Protein AF-A0A2A3JS14-F1 (afdb_monomer_lite)

pLDDT: mean 86.92, std 14.55, range [42.66, 98.56]

Organism: NCBI:txid1779329

Foldseek 3Di:
DFDWDFAAFKKKKKAWQAFKKWKAWQNDIDMHHHQKMKIGAGPITMDIDTDPPTDTDIDIDTNVLVVPQDCPDPCLVLLNLDMAMDGDDPQLVVLVVQLVVLVVDDDPCSVVSNSVSVSSNSVVSSVRDDPVVSDDDPRVVVVVVVVVCVVCVVVPD

Sequence (157 aa):
MISPHRHAEITQVFFMRQGHAEVRIDGQDATLDDGQFLLIPVQIVHGFEFQKLSEGLVLSFPAPVLAGMRPASPGLAARLSRPVVGTASDTLVTLSDQLVAAFARPGPYRANLLVALAQALLAEICALVPAEEAAAPGGAKMMALDALIAAHLAEGW

InterPro domains:
  IPR011051 RmlC-like cupin domain superfamily [SSF51182] (2-77)
  IPR013096 Cupin 2, conserved barrel [PF07883] (3-49)
  IPR014710 RmlC-like jelly roll fold [G3DSA:2.60.120.10] (1-89)

Structure (mmCIF, N/CA/C/O backbone):
data_AF-A0A2A3JS14-F1
#
_entry.id   AF-A0A2A3JS14-F1
#
loop_
_atom_site.group_PDB
_atom_site.id
_atom_site.type_symbol
_atom_site.label_atom_id
_atom_site.label_alt_id
_atom_site.label_comp_id
_atom_site.label_asym_id
_atom_site.label_entity_id
_atom_site.label_seq_id
_atom_site.pdbx_PDB_ins_code
_atom_site.Cartn_x
_atom_site.Cartn_y
_atom_site.Cartn_z
_atom_site.occupancy
_atom_site.B_iso_or_equiv
_atom_site.auth_seq_id
_atom_site.auth_comp_id
_atom_site.auth_asym_id
_atom_site.auth_atom_id
_atom_site.pdbx_PDB_model_num
ATOM 1 N N . MET A 1 1 ? -19.160 -3.419 -4.467 1.00 80.50 1 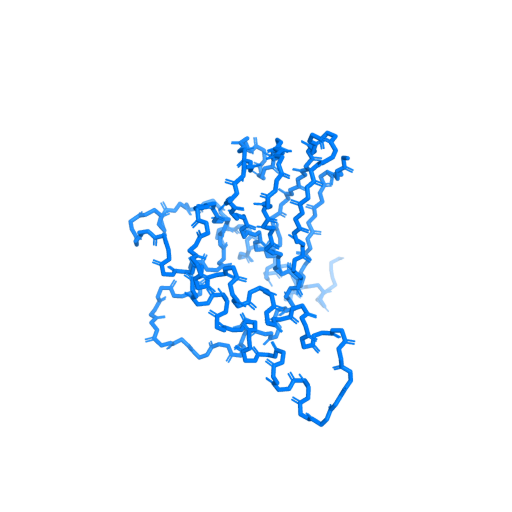MET A N 1
ATOM 2 C CA . MET A 1 1 ? -18.990 -4.333 -3.321 1.00 80.50 1 MET A CA 1
ATOM 3 C C . MET A 1 1 ? -17.785 -5.212 -3.593 1.00 80.50 1 MET A C 1
ATOM 5 O O . MET A 1 1 ? -17.666 -5.714 -4.705 1.00 80.50 1 MET A O 1
ATOM 9 N N . ILE A 1 2 ? -16.916 -5.374 -2.602 1.00 88.06 2 ILE A N 1
ATOM 10 C CA . ILE A 1 2 ? -15.877 -6.404 -2.574 1.00 88.06 2 ILE A CA 1
ATOM 11 C C . ILE A 1 2 ? -16.260 -7.363 -1.448 1.00 88.06 2 ILE A C 1
ATOM 13 O O . ILE A 1 2 ? -16.354 -6.949 -0.293 1.00 88.06 2 ILE A O 1
ATOM 17 N N . SER A 1 3 ? -16.533 -8.621 -1.787 1.00 86.75 3 SER A N 1
ATOM 18 C CA . SER A 1 3 ? -16.934 -9.631 -0.804 1.00 86.75 3 SER A CA 1
ATOM 19 C C . SER A 1 3 ? -15.798 -9.946 0.182 1.00 86.75 3 SER A C 1
ATOM 21 O O . SER A 1 3 ? -14.629 -9.804 -0.186 1.00 86.75 3 SER A O 1
ATOM 23 N N . PRO A 1 4 ? -16.113 -10.396 1.414 1.00 88.69 4 PRO A N 1
ATOM 24 C CA . PRO A 1 4 ? -15.104 -10.772 2.399 1.00 88.69 4 PRO A CA 1
ATOM 25 C C . PRO A 1 4 ? -14.088 -11.781 1.853 1.00 88.69 4 PRO A C 1
ATOM 27 O O . PRO A 1 4 ? -14.463 -12.854 1.379 1.00 88.69 4 PRO A O 1
ATOM 30 N N . HIS A 1 5 ? -12.804 -11.440 1.925 1.00 90.75 5 HIS A N 1
ATOM 31 C CA . HIS A 1 5 ? -11.698 -12.277 1.461 1.00 90.75 5 HIS A CA 1
ATOM 32 C C . HIS A 1 5 ? -10.410 -11.948 2.227 1.00 90.75 5 HIS A C 1
ATOM 34 O O . HIS A 1 5 ? -10.365 -10.994 2.996 1.00 90.75 5 HIS A O 1
ATOM 40 N N . ARG A 1 6 ? -9.360 -12.753 2.039 1.00 88.50 6 ARG A N 1
ATOM 41 C CA . ARG A 1 6 ? -8.016 -12.488 2.570 1.00 88.50 6 ARG A CA 1
ATOM 42 C C . ARG A 1 6 ? -6.958 -12.862 1.542 1.00 88.50 6 ARG A C 1
ATOM 44 O O . ARG A 1 6 ? -7.197 -13.722 0.694 1.00 88.50 6 ARG A O 1
ATOM 51 N N . HIS A 1 7 ? -5.779 -12.267 1.658 1.00 90.38 7 HIS A N 1
ATOM 52 C CA . HIS A 1 7 ? -4.623 -12.595 0.829 1.00 90.38 7 HIS A CA 1
ATOM 53 C C . HIS A 1 7 ? -3.513 -13.206 1.678 1.00 90.38 7 HIS A C 1
ATOM 55 O O . HIS A 1 7 ? -3.219 -12.705 2.760 1.00 90.38 7 HIS A O 1
ATOM 61 N N . ALA A 1 8 ? -2.878 -14.268 1.181 1.00 85.19 8 ALA A N 1
ATOM 62 C CA . ALA A 1 8 ? -1.803 -14.933 1.914 1.00 85.19 8 ALA A CA 1
ATOM 63 C C . ALA A 1 8 ? -0.458 -14.194 1.817 1.00 85.19 8 ALA A C 1
ATOM 65 O O . ALA A 1 8 ? 0.334 -14.238 2.753 1.00 85.19 8 ALA A O 1
ATOM 66 N N . GLU A 1 9 ? -0.211 -13.502 0.700 1.00 90.31 9 GLU A N 1
ATOM 67 C CA . GLU A 1 9 ? 1.120 -12.970 0.361 1.00 90.31 9 GLU A CA 1
ATOM 68 C C . GLU A 1 9 ? 1.117 -11.490 -0.052 1.00 90.31 9 GLU A C 1
ATOM 70 O O . GLU A 1 9 ? 2.137 -10.971 -0.509 1.00 90.31 9 GLU A O 1
ATOM 75 N N . ILE A 1 10 ? -0.020 -10.801 0.075 1.00 93.94 10 ILE A N 1
ATOM 76 C CA . ILE A 1 10 ? -0.180 -9.406 -0.349 1.00 93.94 10 ILE A CA 1
ATOM 77 C C . ILE A 1 10 ? -0.731 -8.564 0.802 1.00 93.94 10 ILE A C 1
ATOM 79 O O . ILE A 1 10 ? -1.795 -8.868 1.337 1.00 93.94 10 ILE A O 1
ATOM 83 N N . THR A 1 11 ? -0.026 -7.480 1.119 1.00 95.31 11 THR A N 1
ATOM 84 C CA . THR A 1 11 ? -0.550 -6.358 1.909 1.00 95.31 11 THR A CA 1
ATOM 85 C C . THR A 1 11 ? -1.180 -5.355 0.950 1.00 95.31 11 THR A C 1
ATOM 87 O O . THR A 1 11 ? -0.567 -5.002 -0.058 1.00 95.31 11 THR A O 1
ATOM 90 N N . GLN A 1 12 ? -2.383 -4.874 1.247 1.00 97.00 12 GLN A N 1
ATOM 91 C CA . GLN A 1 12 ? -3.054 -3.854 0.445 1.00 97.00 12 GLN A CA 1
ATOM 92 C C . GLN A 1 12 ? -3.109 -2.515 1.170 1.00 97.00 12 GLN A C 1
ATOM 94 O O . GLN A 1 12 ? -3.241 -2.462 2.388 1.00 97.00 12 GLN A O 1
ATOM 99 N N . VAL A 1 13 ? -3.024 -1.427 0.412 1.00 97.56 13 VAL A N 1
ATOM 100 C CA . VAL A 1 13 ? -3.348 -0.081 0.884 1.00 97.56 13 VAL A CA 1
ATOM 101 C C . VAL A 1 13 ? -4.447 0.481 -0.001 1.00 97.56 13 VAL A C 1
ATOM 103 O O . VAL A 1 13 ? -4.296 0.564 -1.219 1.00 97.56 13 VAL A O 1
ATOM 106 N N . PHE A 1 14 ? -5.540 0.876 0.630 1.00 97.81 14 PHE A N 1
ATOM 107 C CA . PHE A 1 14 ? -6.641 1.604 0.029 1.00 97.81 14 PHE A CA 1
ATOM 108 C C . PHE A 1 14 ? -6.451 3.083 0.341 1.00 97.81 14 PHE A C 1
ATOM 110 O O . PHE A 1 14 ? -6.155 3.432 1.479 1.00 97.81 14 PHE A O 1
ATOM 117 N N . PHE A 1 15 ? -6.617 3.947 -0.652 1.00 98.00 15 PHE A N 1
ATOM 118 C CA . PHE A 1 15 ? -6.635 5.395 -0.464 1.00 98.00 15 PHE A CA 1
ATOM 119 C C . PHE A 1 15 ? -7.894 5.959 -1.114 1.00 98.00 15 PHE A C 1
ATOM 121 O O . PHE A 1 15 ? -8.055 5.845 -2.331 1.00 98.00 15 PHE A O 1
ATOM 128 N N . MET A 1 16 ? -8.780 6.539 -0.307 1.00 98.00 16 MET A N 1
ATOM 129 C CA . MET A 1 16 ? -10.017 7.164 -0.761 1.00 98.00 16 MET A CA 1
ATOM 130 C C . MET A 1 16 ? -9.741 8.622 -1.112 1.00 98.00 16 MET A C 1
ATOM 132 O O . MET A 1 16 ? -9.404 9.432 -0.252 1.00 98.00 16 MET A O 1
ATOM 136 N N . ARG A 1 17 ? -9.865 8.962 -2.394 1.00 97.19 17 ARG A N 1
ATOM 137 C CA . ARG A 1 17 ? -9.739 10.350 -2.858 1.00 97.19 17 ARG A CA 1
ATOM 138 C C . ARG A 1 17 ? -11.061 11.082 -2.739 1.00 97.19 17 ARG A C 1
ATOM 140 O O . ARG A 1 17 ? -11.068 12.245 -2.353 1.00 97.19 17 ARG A O 1
ATOM 147 N N . GLN A 1 18 ? -12.137 10.393 -3.103 1.00 97.81 18 GLN A N 1
ATOM 148 C CA . GLN A 1 18 ? -13.486 10.922 -3.063 1.00 97.81 18 GLN A CA 1
ATOM 149 C C . GLN A 1 18 ? -14.493 9.795 -2.816 1.00 97.81 18 GLN A C 1
ATOM 151 O O . GLN A 1 18 ? -14.403 8.743 -3.441 1.00 97.81 18 GLN A O 1
ATOM 156 N N . GLY A 1 19 ? -15.500 10.042 -1.991 1.00 97.12 19 GLY A N 1
ATOM 157 C CA . GLY A 1 19 ? -16.548 9.112 -1.622 1.00 97.12 19 GLY A CA 1
ATOM 158 C C . GLY A 1 19 ? -16.333 8.471 -0.255 1.00 97.12 19 GLY A C 1
ATOM 159 O O . GLY A 1 19 ? -15.598 8.934 0.610 1.00 97.12 19 GLY A O 1
ATOM 160 N N . HIS A 1 20 ? -17.050 7.375 -0.070 1.00 97.44 20 HIS A N 1
ATOM 161 C CA . HIS A 1 20 ? -17.143 6.677 1.198 1.00 97.44 20 HIS A CA 1
ATOM 162 C C . HIS A 1 20 ? -17.141 5.168 0.954 1.00 97.44 20 HIS A C 1
ATOM 164 O O . HIS A 1 20 ? -17.558 4.695 -0.116 1.00 97.44 20 HIS A O 1
ATOM 170 N N . ALA A 1 21 ? -16.680 4.408 1.939 1.00 97.44 21 ALA A N 1
ATOM 171 C CA . ALA A 1 21 ? -16.854 2.969 1.996 1.00 97.44 21 ALA A CA 1
ATOM 172 C C . ALA A 1 21 ? -17.096 2.499 3.428 1.00 97.44 21 ALA A C 1
ATOM 174 O O . ALA A 1 21 ? -16.341 2.846 4.335 1.00 97.44 21 ALA A O 1
ATOM 175 N N . GLU A 1 22 ? -18.080 1.622 3.583 1.00 97.56 22 GLU A N 1
ATOM 176 C CA . GLU A 1 22 ? -18.199 0.770 4.761 1.00 97.56 22 GLU A CA 1
ATOM 177 C C . GLU A 1 22 ? -17.225 -0.400 4.598 1.00 97.56 22 GLU A C 1
ATOM 179 O O . GLU A 1 22 ? -17.174 -1.052 3.545 1.00 97.56 22 GLU A O 1
ATOM 184 N N . VAL A 1 23 ? -16.429 -0.664 5.628 1.00 95.69 23 VAL A N 1
ATOM 185 C CA . VAL A 1 23 ? -15.386 -1.689 5.624 1.00 95.69 23 VAL A CA 1
ATOM 186 C C . VAL A 1 23 ? -15.614 -2.639 6.783 1.00 95.69 23 VAL A C 1
ATOM 188 O O . VAL A 1 23 ? -15.789 -2.219 7.922 1.00 95.69 23 VAL A O 1
ATOM 191 N N . ARG A 1 24 ? -15.548 -3.942 6.513 1.00 93.44 24 ARG A N 1
ATOM 192 C CA . ARG A 1 24 ? -15.524 -4.960 7.565 1.00 93.44 24 ARG A CA 1
ATOM 193 C C . ARG A 1 24 ? -14.153 -5.612 7.608 1.00 93.44 24 ARG A C 1
ATOM 195 O O . ARG A 1 24 ? -13.714 -6.116 6.581 1.00 93.44 24 ARG A O 1
ATOM 202 N N . ILE A 1 25 ? -13.502 -5.614 8.769 1.00 93.00 25 ILE A N 1
ATOM 203 C CA . ILE A 1 25 ? -12.136 -6.108 8.997 1.00 93.00 25 ILE A CA 1
ATOM 204 C C . ILE A 1 25 ? -12.168 -7.075 10.181 1.00 93.00 25 ILE A C 1
ATOM 206 O O . ILE A 1 25 ? -12.455 -6.664 11.301 1.00 93.00 25 ILE A O 1
ATOM 210 N N . ASP A 1 26 ? -11.938 -8.367 9.942 1.00 89.69 26 ASP A N 1
ATOM 211 C CA . ASP A 1 26 ? -12.051 -9.437 10.951 1.00 89.69 26 ASP A CA 1
ATOM 212 C C . ASP A 1 26 ? -13.342 -9.349 11.797 1.00 89.69 26 ASP A C 1
ATOM 214 O O . ASP A 1 26 ? -13.364 -9.575 13.008 1.00 89.69 26 ASP A O 1
ATOM 218 N N . GLY A 1 27 ? -14.452 -8.992 11.142 1.00 84.88 27 GLY A N 1
ATOM 219 C CA . GLY A 1 27 ? -15.768 -8.851 11.771 1.00 84.88 27 GLY A CA 1
ATOM 220 C C . GLY A 1 27 ? -16.000 -7.538 12.527 1.00 84.88 27 GLY A C 1
ATOM 221 O O . GLY A 1 27 ? -17.088 -7.366 13.068 1.00 84.88 27 GLY A O 1
ATOM 222 N N . GLN A 1 28 ? -15.026 -6.626 12.558 1.00 87.94 28 GLN A N 1
ATOM 223 C CA . GLN A 1 28 ? -15.187 -5.262 13.067 1.00 87.94 28 GLN A CA 1
ATOM 224 C C . GLN A 1 28 ? -15.534 -4.300 11.934 1.00 87.94 28 GLN A C 1
ATOM 226 O O . GLN A 1 28 ? -15.024 -4.446 10.823 1.00 87.94 28 GLN A O 1
ATOM 231 N N . ASP A 1 29 ? -16.370 -3.313 12.235 1.00 91.25 29 ASP A N 1
ATOM 232 C CA . ASP A 1 29 ? -16.790 -2.295 11.274 1.00 91.25 29 ASP A CA 1
ATOM 233 C C . ASP A 1 29 ? -15.881 -1.072 11.355 1.00 91.25 29 ASP A C 1
ATOM 235 O O . ASP A 1 29 ? -15.478 -0.644 12.438 1.00 91.25 29 ASP A O 1
ATOM 239 N N . ALA A 1 30 ? -15.556 -0.525 10.192 1.00 93.00 30 ALA A N 1
ATOM 240 C CA . ALA A 1 30 ? -14.790 0.694 10.010 1.00 93.00 30 ALA A CA 1
ATOM 241 C C . ALA A 1 30 ? -15.326 1.446 8.788 1.00 93.00 30 ALA A C 1
ATOM 243 O O . ALA A 1 30 ? -15.976 0.858 7.925 1.00 93.00 30 ALA A O 1
ATOM 244 N N . THR A 1 31 ? -15.007 2.731 8.684 1.00 96.06 31 THR A N 1
ATOM 245 C CA . THR A 1 31 ? -15.308 3.534 7.497 1.00 96.06 31 THR A CA 1
ATOM 246 C C . THR A 1 31 ? -14.020 3.966 6.813 1.00 96.06 31 THR A C 1
ATOM 248 O O . THR A 1 31 ? -12.945 3.986 7.419 1.00 96.06 31 THR A O 1
ATOM 251 N N . LEU A 1 32 ? -14.130 4.278 5.526 1.00 97.50 32 LEU A N 1
ATOM 252 C CA . LEU A 1 32 ? -13.076 4.919 4.758 1.00 97.50 32 LEU A CA 1
ATOM 253 C C . LEU A 1 32 ? -13.678 6.087 3.976 1.00 97.50 32 LEU A C 1
ATOM 255 O O . LEU A 1 32 ? -14.420 5.875 3.016 1.00 97.50 32 LEU A O 1
ATOM 259 N N . ASP A 1 33 ? -13.350 7.297 4.406 1.00 98.06 33 ASP A N 1
ATOM 260 C CA . ASP A 1 33 ? -13.881 8.564 3.902 1.00 98.06 33 ASP A CA 1
ATOM 261 C C . ASP A 1 33 ? -12.847 9.338 3.067 1.00 98.06 33 ASP A C 1
ATOM 263 O O . ASP A 1 33 ? -11.679 8.952 2.966 1.00 98.06 33 ASP A O 1
ATOM 267 N N . ASP A 1 34 ? -13.268 10.455 2.474 1.00 97.94 34 ASP A N 1
ATOM 268 C CA . ASP A 1 34 ? -12.417 11.372 1.708 1.00 97.94 34 ASP A CA 1
ATOM 269 C C . ASP A 1 34 ? -11.078 11.669 2.394 1.00 97.94 34 ASP A C 1
ATOM 271 O O . ASP A 1 34 ? -11.011 12.103 3.547 1.00 97.94 34 ASP A O 1
ATOM 275 N N . GLY A 1 35 ? -9.987 11.473 1.654 1.00 97.19 35 GLY A N 1
ATOM 276 C CA . GLY A 1 35 ? -8.637 11.749 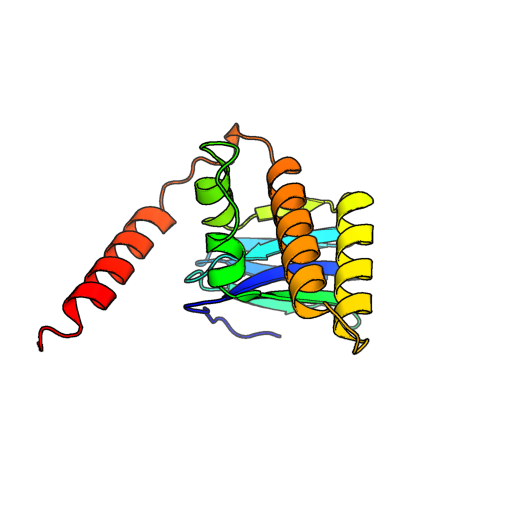2.133 1.00 97.19 35 GLY A CA 1
ATOM 277 C C . GLY A 1 35 ? -8.116 10.734 3.152 1.00 97.19 35 GLY A C 1
ATOM 278 O O . GLY A 1 35 ? -7.021 10.928 3.679 1.00 97.19 35 GLY A O 1
ATOM 279 N N . GLN A 1 36 ? -8.844 9.653 3.434 1.00 97.69 36 GLN A N 1
ATOM 280 C CA . GLN A 1 36 ? -8.381 8.597 4.327 1.00 97.69 36 GLN A CA 1
ATOM 281 C C . GLN A 1 36 ? -7.720 7.447 3.572 1.00 97.69 36 GLN A C 1
ATOM 283 O O . GLN A 1 36 ? -7.971 7.189 2.391 1.00 97.69 36 GLN A O 1
ATOM 288 N N . PHE A 1 37 ? -6.871 6.718 4.288 1.00 97.75 37 PHE A N 1
ATOM 289 C CA . PHE A 1 37 ? -6.280 5.474 3.831 1.00 97.75 37 PHE A CA 1
ATOM 290 C C . PHE A 1 37 ? -6.576 4.329 4.803 1.00 97.75 37 PHE A C 1
ATOM 292 O O . PHE A 1 37 ? -6.808 4.535 5.995 1.00 97.75 37 PHE A O 1
ATOM 299 N N . LEU A 1 38 ? -6.505 3.109 4.277 1.00 97.00 38 LEU A N 1
ATOM 300 C CA . LEU A 1 38 ? -6.580 1.869 5.033 1.00 97.00 38 LEU A CA 1
ATOM 301 C C . LEU A 1 38 ? -5.491 0.908 4.550 1.00 97.00 38 LEU A C 1
ATOM 303 O O . LEU A 1 38 ? -5.493 0.495 3.392 1.00 97.00 38 LEU A O 1
ATOM 307 N N . LEU A 1 39 ? -4.584 0.514 5.438 1.00 96.56 39 LEU A N 1
ATOM 308 C CA . LEU A 1 39 ? -3.662 -0.598 5.222 1.00 96.56 39 LEU A CA 1
ATOM 309 C C . LEU A 1 39 ? -4.296 -1.888 5.747 1.00 96.56 39 LEU A C 1
ATOM 311 O O . LEU A 1 39 ? -4.719 -1.948 6.899 1.00 96.56 39 LEU A O 1
ATOM 315 N N . ILE A 1 40 ? -4.300 -2.926 4.915 1.00 95.81 40 ILE A N 1
ATOM 316 C CA . ILE A 1 40 ? -4.708 -4.288 5.246 1.00 95.81 40 ILE A CA 1
ATOM 317 C C . ILE A 1 40 ? -3.506 -5.228 5.075 1.00 95.81 40 ILE A C 1
ATOM 319 O O . ILE A 1 40 ? -3.060 -5.452 3.946 1.00 95.81 40 ILE A O 1
ATOM 323 N N . PRO A 1 41 ? -2.965 -5.791 6.167 1.00 93.69 41 PRO A N 1
ATOM 324 C CA . PRO A 1 41 ? -1.924 -6.811 6.104 1.00 93.69 41 PRO A CA 1
ATOM 325 C C . PRO A 1 41 ? -2.410 -8.121 5.482 1.00 93.69 41 PRO A C 1
ATOM 327 O O . PRO A 1 41 ? -3.607 -8.379 5.351 1.00 93.69 41 PRO A O 1
ATOM 330 N N . VAL A 1 42 ? -1.452 -9.001 5.192 1.00 91.38 42 VAL A N 1
ATOM 331 C CA . VAL A 1 42 ? -1.727 -10.405 4.865 1.00 91.38 42 VAL A CA 1
ATOM 332 C C . VAL A 1 42 ? -2.582 -11.091 5.938 1.00 91.38 42 VAL A C 1
ATOM 334 O O . VAL A 1 42 ? -2.520 -10.750 7.117 1.00 91.38 42 VAL A O 1
ATOM 337 N N . GLN A 1 43 ? -3.344 -12.101 5.520 1.00 89.62 43 GLN A N 1
ATOM 338 C CA . GLN A 1 43 ? -4.195 -12.968 6.349 1.00 89.62 43 GLN A CA 1
ATOM 339 C C . GLN A 1 43 ? -5.375 -12.298 7.070 1.00 89.62 43 GLN A C 1
ATOM 341 O O . GLN A 1 43 ? -6.158 -13.000 7.705 1.00 89.62 43 GLN A O 1
ATOM 346 N N . ILE A 1 44 ? -5.581 -10.991 6.912 1.00 89.88 44 ILE A N 1
ATOM 347 C CA . ILE A 1 44 ? -6.750 -10.299 7.464 1.00 89.88 44 ILE A CA 1
ATOM 348 C C . ILE A 1 44 ? -7.952 -10.467 6.531 1.00 89.88 44 ILE A C 1
ATOM 350 O O . ILE A 1 44 ? -7.872 -10.159 5.334 1.00 89.88 44 ILE A O 1
ATOM 354 N N . VAL A 1 45 ? -9.076 -10.954 7.069 1.00 90.94 45 VAL A N 1
ATOM 355 C CA . VAL A 1 45 ? -10.328 -11.064 6.312 1.00 90.94 45 VAL A CA 1
ATOM 356 C C . VAL A 1 45 ? -10.973 -9.693 6.240 1.00 90.94 45 VAL A C 1
ATOM 358 O O . VAL A 1 45 ? -11.245 -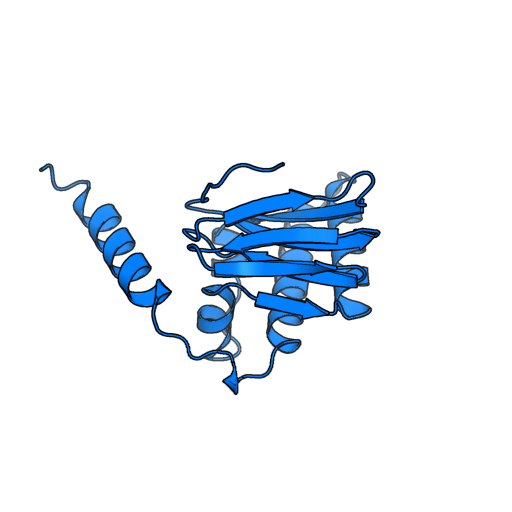9.070 7.264 1.00 90.94 45 VAL A O 1
ATOM 361 N N . HIS A 1 46 ? -11.255 -9.227 5.029 1.00 93.94 46 HIS A N 1
ATOM 362 C CA . HIS A 1 46 ? -11.807 -7.901 4.825 1.00 93.94 46 HIS A CA 1
ATOM 363 C C . HIS A 1 46 ? -12.772 -7.828 3.637 1.00 93.94 46 HIS A C 1
ATOM 365 O O . HIS A 1 46 ? -12.672 -8.598 2.680 1.00 93.94 46 HIS A O 1
ATOM 371 N N . GLY A 1 47 ? -13.730 -6.905 3.710 1.00 94.44 47 GLY A N 1
ATOM 372 C CA . GLY A 1 47 ? -14.720 -6.641 2.665 1.00 94.44 47 GLY A CA 1
ATOM 373 C C . GLY A 1 47 ? -15.137 -5.172 2.641 1.00 94.44 47 GLY A C 1
ATOM 374 O O . GLY A 1 47 ? -14.948 -4.462 3.627 1.00 94.44 47 GLY A O 1
ATOM 375 N N . PHE A 1 48 ? -15.697 -4.732 1.511 1.00 96.06 48 PHE A N 1
ATOM 376 C CA . PHE A 1 48 ? -16.023 -3.325 1.266 1.00 96.06 48 PHE A CA 1
ATOM 377 C C . PHE A 1 48 ? -17.388 -3.131 0.606 1.00 96.06 48 PHE A C 1
ATOM 379 O O . PHE A 1 48 ? -17.708 -3.757 -0.417 1.00 96.06 48 PHE A O 1
ATOM 386 N N . GLU A 1 49 ? -18.125 -2.141 1.089 1.00 96.88 49 GLU A N 1
ATOM 387 C CA . GLU A 1 49 ? -19.287 -1.564 0.425 1.00 96.88 49 GLU A CA 1
ATOM 388 C C . GLU A 1 49 ? -19.017 -0.092 0.108 1.00 96.88 49 GLU A C 1
ATOM 390 O O . GLU A 1 49 ? -19.191 0.798 0.930 1.00 96.88 49 GLU A O 1
ATOM 395 N N . PHE A 1 50 ? -18.558 0.159 -1.119 1.00 96.00 50 PHE A N 1
ATOM 396 C CA . PHE A 1 50 ? -18.297 1.509 -1.615 1.00 96.00 50 PHE A CA 1
ATOM 397 C C . PHE A 1 50 ? -19.589 2.234 -1.992 1.00 96.00 50 PHE A C 1
ATOM 399 O O . PHE A 1 50 ? -20.455 1.668 -2.673 1.00 96.00 50 PHE A O 1
ATOM 406 N N . GLN A 1 51 ? -19.658 3.518 -1.645 1.00 97.12 51 GLN A N 1
ATOM 407 C CA . GLN A 1 51 ? -20.623 4.445 -2.216 1.00 97.12 51 GLN A CA 1
ATOM 408 C C . GLN A 1 51 ? -20.470 4.499 -3.749 1.00 97.12 51 GLN A C 1
ATOM 410 O O . GLN A 1 51 ? -19.401 4.275 -4.323 1.00 97.12 51 GLN A O 1
ATOM 415 N N . LYS A 1 52 ? -21.571 4.777 -4.456 1.00 94.62 52 LYS A N 1
ATOM 416 C CA . LYS A 1 52 ? -21.508 5.029 -5.901 1.00 94.62 52 LYS A CA 1
ATOM 417 C C . LYS A 1 52 ? -20.602 6.227 -6.182 1.00 94.62 52 LYS A C 1
ATOM 419 O O . LYS A 1 52 ? -20.739 7.251 -5.523 1.00 94.62 52 LYS A O 1
ATOM 424 N N . LEU A 1 53 ? -19.790 6.102 -7.233 1.00 93.94 53 LEU A N 1
ATOM 425 C CA . LEU A 1 53 ? -18.845 7.127 -7.692 1.00 93.94 53 LEU A CA 1
ATOM 426 C C . LEU A 1 53 ? -17.685 7.401 -6.721 1.00 93.94 53 LEU A C 1
ATOM 428 O O . LEU A 1 53 ? -17.045 8.437 -6.847 1.00 93.94 53 LEU A O 1
ATOM 432 N N . SER A 1 54 ? -17.388 6.486 -5.790 1.00 96.38 54 SER A N 1
ATOM 433 C CA . SER A 1 54 ? -16.142 6.573 -5.027 1.00 96.38 54 SER A CA 1
ATOM 434 C C . SER A 1 54 ? -14.924 6.426 -5.948 1.00 96.38 54 SER A C 1
ATOM 436 O O . SER A 1 54 ? -14.892 5.558 -6.826 1.00 96.38 54 SER A O 1
ATOM 438 N N . GLU A 1 55 ? -13.907 7.247 -5.713 1.00 96.81 55 GLU A N 1
ATOM 439 C CA . GLU A 1 55 ? -12.646 7.294 -6.442 1.00 96.81 55 GLU A CA 1
ATOM 440 C C . GLU A 1 55 ? -11.470 7.110 -5.485 1.00 96.81 55 GLU A C 1
ATOM 442 O O . GLU A 1 55 ? -11.440 7.641 -4.373 1.00 96.81 55 GLU A O 1
ATOM 447 N N . GLY A 1 56 ? -10.452 6.377 -5.925 1.00 96.31 56 GLY A N 1
ATOM 448 C CA . GLY A 1 56 ? -9.321 6.071 -5.065 1.00 96.31 56 GLY A CA 1
ATOM 449 C C . GLY A 1 56 ? -8.297 5.150 -5.702 1.00 96.31 56 GLY A C 1
ATOM 450 O O . GLY A 1 56 ? -8.330 4.874 -6.903 1.00 96.31 56 GLY A O 1
ATOM 451 N N . LEU A 1 57 ? -7.375 4.675 -4.871 1.00 96.94 57 LEU A N 1
ATOM 452 C CA . LEU A 1 57 ? -6.331 3.729 -5.245 1.00 96.94 57 LEU A CA 1
ATOM 453 C C . LEU A 1 57 ? -6.425 2.465 -4.395 1.00 96.94 57 LEU A C 1
ATOM 455 O O . LEU A 1 57 ? -6.676 2.534 -3.194 1.00 96.94 57 LEU A O 1
ATOM 459 N N . VAL A 1 58 ? -6.143 1.324 -5.024 1.00 96.69 58 VAL A N 1
ATOM 460 C CA . VAL A 1 58 ? -5.849 0.061 -4.340 1.00 96.69 58 VAL A CA 1
ATOM 461 C C . VAL A 1 58 ? -4.442 -0.357 -4.739 1.00 96.69 58 VAL A C 1
ATOM 463 O O . VAL A 1 58 ? -4.188 -0.729 -5.884 1.00 96.69 58 VAL A O 1
ATOM 466 N N . LEU A 1 59 ? -3.510 -0.259 -3.799 1.00 97.06 59 LEU A N 1
ATOM 467 C CA . LEU A 1 59 ? -2.103 -0.585 -3.990 1.00 97.06 59 LEU A CA 1
ATOM 468 C C . LEU A 1 59 ? -1.826 -1.949 -3.362 1.00 97.06 59 LEU A C 1
ATOM 470 O O . LEU A 1 59 ? -2.099 -2.155 -2.185 1.00 97.06 59 LEU A O 1
ATOM 474 N N . SER A 1 60 ? -1.303 -2.889 -4.148 1.00 96.38 60 SER A N 1
ATOM 475 C CA . SER A 1 60 ? -1.018 -4.259 -3.707 1.00 96.38 60 SER A CA 1
ATOM 476 C C . SER A 1 60 ? 0.489 -4.479 -3.597 1.00 96.38 60 SER A C 1
ATOM 478 O O . SER A 1 60 ? 1.208 -4.384 -4.592 1.00 96.38 60 SER A O 1
ATOM 480 N N . PHE A 1 61 ? 0.961 -4.788 -2.392 1.00 96.12 61 PHE A N 1
ATOM 481 C CA . PHE A 1 61 ? 2.371 -4.964 -2.061 1.00 96.12 61 PHE A CA 1
ATOM 482 C C . PHE A 1 61 ? 2.670 -6.434 -1.750 1.00 96.12 61 PHE A C 1
ATOM 484 O O . PHE A 1 61 ? 2.187 -6.952 -0.740 1.00 96.12 61 PHE A O 1
ATOM 491 N N . PRO A 1 62 ? 3.477 -7.118 -2.578 1.00 94.38 62 PRO A N 1
ATOM 492 C CA . PRO A 1 62 ? 3.918 -8.477 -2.288 1.00 94.38 62 PRO A CA 1
ATOM 493 C C . PRO A 1 62 ? 4.759 -8.540 -1.009 1.00 94.38 62 PRO A C 1
ATOM 495 O O . PRO A 1 62 ? 5.587 -7.658 -0.767 1.00 94.38 62 PRO A O 1
ATOM 498 N N . ALA A 1 63 ? 4.627 -9.623 -0.242 1.00 89.75 63 ALA A N 1
ATOM 499 C CA . ALA A 1 63 ? 5.377 -9.854 0.994 1.00 89.75 63 ALA A CA 1
ATOM 500 C C . ALA A 1 63 ? 6.903 -9.613 0.877 1.00 89.75 63 ALA A C 1
ATOM 502 O O . ALA A 1 63 ? 7.466 -9.012 1.797 1.00 89.75 63 ALA A O 1
ATOM 503 N N . PRO A 1 64 ? 7.591 -9.953 -0.239 1.00 90.88 64 PRO A N 1
ATOM 504 C CA . PRO A 1 64 ? 9.013 -9.636 -0.403 1.00 90.88 64 PRO A CA 1
ATOM 505 C C . PRO A 1 64 ? 9.364 -8.141 -0.328 1.00 90.88 64 PRO A C 1
ATOM 507 O O . PRO A 1 64 ? 10.468 -7.801 0.095 1.00 90.88 64 PRO A O 1
ATOM 510 N N . VAL A 1 65 ? 8.452 -7.234 -0.702 1.00 92.88 65 VAL A N 1
ATOM 511 C CA . VAL A 1 65 ? 8.681 -5.779 -0.601 1.00 92.88 65 VAL A CA 1
ATOM 512 C C . VAL A 1 65 ? 8.810 -5.360 0.862 1.00 92.88 65 VAL A C 1
ATOM 514 O O . VAL A 1 65 ? 9.731 -4.615 1.208 1.00 92.88 65 VAL A O 1
ATOM 517 N N . LEU A 1 66 ? 7.923 -5.886 1.714 1.00 90.38 66 LEU A N 1
ATOM 518 C CA . LEU A 1 66 ? 7.920 -5.646 3.156 1.00 90.38 66 LEU A CA 1
ATOM 519 C C . LEU A 1 66 ? 9.111 -6.338 3.825 1.00 90.38 66 LEU A C 1
ATOM 521 O O . LEU A 1 66 ? 9.803 -5.720 4.626 1.00 90.38 66 LEU A O 1
ATOM 525 N N . ALA A 1 67 ? 9.403 -7.589 3.456 1.00 86.81 67 ALA A N 1
ATOM 526 C CA . ALA A 1 67 ? 10.554 -8.331 3.978 1.00 86.81 67 ALA A CA 1
ATOM 527 C C . ALA A 1 67 ? 11.898 -7.656 3.643 1.00 86.81 67 ALA A C 1
ATOM 529 O O . ALA A 1 67 ? 12.865 -7.776 4.393 1.00 86.81 67 ALA A O 1
ATOM 530 N N . GLY A 1 68 ? 11.959 -6.921 2.527 1.00 87.56 68 GLY A N 1
ATOM 531 C CA . GLY A 1 68 ? 13.116 -6.118 2.141 1.00 87.56 68 GLY A CA 1
ATOM 532 C C . GLY A 1 68 ? 13.281 -4.813 2.929 1.00 87.56 68 GLY A C 1
ATOM 533 O O . GLY A 1 68 ? 14.330 -4.175 2.810 1.00 87.56 68 GLY A O 1
ATOM 534 N N . MET A 1 69 ? 12.285 -4.389 3.718 1.00 88.19 69 MET A N 1
ATOM 535 C CA . MET A 1 69 ? 12.407 -3.215 4.583 1.00 88.19 69 MET A CA 1
ATOM 536 C C . MET A 1 69 ? 13.307 -3.578 5.762 1.00 88.19 69 MET A C 1
ATOM 538 O O . MET A 1 69 ? 12.907 -4.300 6.674 1.00 88.19 69 MET A O 1
ATOM 542 N N . ARG A 1 70 ? 14.547 -3.078 5.759 1.00 75.06 70 ARG A N 1
ATOM 543 C CA . ARG A 1 70 ? 15.439 -3.247 6.911 1.00 75.06 70 ARG A CA 1
ATOM 544 C C . ARG A 1 70 ? 14.774 -2.601 8.132 1.00 75.06 70 ARG A C 1
ATOM 546 O O . ARG A 1 70 ? 14.423 -1.423 8.041 1.00 75.06 70 ARG A O 1
ATOM 553 N N . PRO A 1 71 ? 14.612 -3.312 9.262 1.00 64.75 71 PRO A N 1
ATOM 554 C CA . PRO A 1 71 ? 14.041 -2.712 10.454 1.00 64.75 71 PRO A CA 1
ATOM 555 C C . PRO A 1 71 ? 15.001 -1.642 10.978 1.00 64.75 71 PRO A C 1
ATOM 557 O O . PRO A 1 71 ? 15.978 -1.939 11.658 1.00 64.75 71 PRO A O 1
ATOM 560 N N . ALA A 1 72 ? 14.739 -0.383 10.629 1.00 62.88 72 ALA A N 1
ATOM 561 C CA . ALA A 1 72 ? 15.406 0.765 11.235 1.00 62.88 72 ALA A CA 1
ATOM 562 C C . ALA A 1 72 ? 14.879 1.015 12.660 1.00 62.88 72 ALA A C 1
ATOM 564 O O . ALA A 1 72 ? 15.566 1.621 13.478 1.00 62.88 72 ALA A O 1
ATOM 565 N N . SER A 1 73 ? 13.673 0.518 12.966 1.00 66.44 73 SER A N 1
ATOM 566 C CA . SER A 1 73 ? 13.058 0.562 14.289 1.00 66.44 73 SER A CA 1
ATOM 567 C C . SER A 1 73 ? 12.395 -0.783 14.639 1.00 66.44 73 SER A C 1
ATOM 569 O O . SER A 1 73 ? 11.843 -1.444 13.753 1.00 66.44 73 SER A O 1
ATOM 571 N N . PRO A 1 74 ? 12.392 -1.198 15.922 1.00 65.69 74 PRO A N 1
ATOM 572 C CA . PRO A 1 74 ? 11.747 -2.442 16.360 1.00 65.69 74 PRO A CA 1
ATOM 573 C C . PRO A 1 74 ? 10.232 -2.499 16.098 1.00 65.69 74 PRO A C 1
ATOM 575 O O . PRO A 1 74 ? 9.654 -3.580 16.043 1.00 65.69 74 PRO A O 1
ATOM 578 N N . GLY A 1 75 ? 9.577 -1.343 15.938 1.00 79.19 75 GLY A N 1
ATOM 579 C CA . GLY A 1 75 ? 8.121 -1.245 15.811 1.00 79.19 75 GLY A CA 1
ATOM 580 C C . GLY A 1 75 ? 7.574 -1.419 14.393 1.00 79.19 75 GLY A C 1
ATOM 581 O O . GLY A 1 75 ? 6.378 -1.657 14.243 1.00 79.19 75 GLY A O 1
ATOM 582 N N . LEU A 1 76 ? 8.412 -1.324 13.355 1.00 82.62 76 LEU A N 1
ATOM 583 C CA . LEU A 1 76 ? 7.942 -1.280 11.965 1.00 82.62 76 LEU A CA 1
ATOM 584 C C . LEU A 1 76 ? 7.190 -2.555 11.556 1.00 82.62 76 LEU A C 1
ATOM 586 O O . LEU A 1 76 ? 6.064 -2.487 11.070 1.00 82.62 76 LEU A O 1
ATOM 590 N N . ALA A 1 77 ? 7.785 -3.724 11.802 1.00 82.25 77 ALA A N 1
ATOM 591 C CA . ALA A 1 77 ? 7.165 -5.004 11.458 1.00 82.25 77 ALA A CA 1
ATOM 592 C C . ALA A 1 77 ? 5.847 -5.228 12.222 1.00 82.25 77 ALA A C 1
ATOM 594 O O . ALA A 1 77 ? 4.862 -5.672 11.640 1.00 82.25 77 ALA A O 1
ATOM 595 N N . ALA A 1 78 ? 5.807 -4.858 13.507 1.00 83.62 78 ALA A N 1
ATOM 596 C CA . ALA A 1 78 ? 4.611 -4.970 14.343 1.00 83.62 78 ALA A CA 1
ATOM 597 C C . ALA A 1 78 ? 3.492 -3.987 13.945 1.00 83.62 78 ALA A C 1
ATOM 599 O O . ALA A 1 78 ? 2.314 -4.232 14.228 1.00 83.62 78 ALA A O 1
ATOM 600 N N . ARG A 1 79 ? 3.849 -2.864 13.310 1.00 85.44 79 ARG A N 1
ATOM 601 C CA . ARG A 1 79 ? 2.893 -1.902 12.754 1.00 85.44 79 ARG A CA 1
ATOM 602 C C . ARG A 1 79 ? 2.319 -2.378 11.423 1.00 85.44 79 ARG A C 1
ATOM 604 O O . ARG A 1 79 ? 1.126 -2.226 11.207 1.00 85.44 79 ARG A O 1
ATOM 611 N N . LEU A 1 80 ? 3.139 -2.965 10.553 1.00 88.50 80 LEU A N 1
ATOM 612 C CA . LEU A 1 80 ? 2.691 -3.468 9.249 1.00 88.50 80 LEU A CA 1
ATOM 613 C C . LEU A 1 80 ? 1.907 -4.786 9.335 1.00 88.50 80 LEU A C 1
ATOM 615 O O . LEU A 1 80 ? 1.288 -5.183 8.353 1.00 88.50 80 LEU A O 1
ATOM 619 N N . SER A 1 81 ? 1.920 -5.466 10.485 1.00 88.06 81 SER A N 1
ATOM 620 C CA . SER A 1 81 ? 1.180 -6.715 10.711 1.00 88.06 81 SER A CA 1
ATOM 621 C C . SER A 1 81 ? -0.257 -6.520 11.206 1.00 88.06 81 SER A C 1
ATOM 623 O O . SER A 1 81 ? -0.930 -7.495 11.533 1.00 88.06 81 SER A O 1
ATOM 625 N N . ARG A 1 82 ? -0.741 -5.277 11.280 1.00 89.31 82 ARG A N 1
ATOM 626 C CA . ARG A 1 82 ? -2.099 -4.939 11.727 1.00 89.31 82 ARG A CA 1
ATOM 627 C C . ARG A 1 82 ? -2.788 -3.979 10.759 1.00 89.31 82 ARG A C 1
ATOM 629 O O . ARG A 1 82 ? -2.093 -3.212 10.093 1.00 89.31 82 ARG A O 1
ATOM 636 N N . PRO A 1 83 ? -4.128 -3.985 10.703 1.00 93.44 83 PRO A N 1
ATOM 637 C CA . PRO A 1 83 ? -4.868 -2.954 9.997 1.00 93.44 83 PRO A CA 1
ATOM 638 C C . PRO A 1 83 ? -4.520 -1.561 10.519 1.00 93.44 83 PRO A C 1
ATOM 640 O O . PRO A 1 83 ? -4.326 -1.373 11.724 1.00 93.44 83 PRO A O 1
ATOM 643 N N . VAL A 1 84 ? -4.439 -0.592 9.611 1.00 93.00 84 VAL A N 1
ATOM 644 C CA . VAL A 1 84 ? -4.174 0.810 9.950 1.00 93.00 84 VAL A CA 1
ATOM 645 C C . VAL A 1 84 ? -5.123 1.692 9.160 1.00 93.00 84 VAL A C 1
ATOM 647 O O . VAL A 1 84 ? -5.069 1.678 7.936 1.00 93.00 84 VAL A O 1
ATOM 650 N N . VAL A 1 85 ? -5.954 2.466 9.855 1.00 93.56 85 VAL A N 1
ATOM 651 C CA . VAL A 1 85 ? -6.795 3.513 9.260 1.00 93.56 85 VAL A CA 1
ATOM 652 C C . VAL A 1 85 ? -6.242 4.864 9.687 1.00 93.56 85 VAL A C 1
ATOM 654 O O . VAL A 1 85 ? -5.837 5.026 10.837 1.00 93.56 85 VAL A O 1
ATOM 657 N N . GLY A 1 86 ? -6.214 5.829 8.774 1.00 94.69 86 GLY A N 1
ATOM 658 C CA . GLY A 1 86 ? -5.781 7.182 9.096 1.00 94.69 86 GLY A CA 1
ATOM 659 C C . GLY A 1 86 ? -6.052 8.175 7.977 1.00 94.69 86 GLY A C 1
ATOM 660 O O . GLY A 1 86 ? -6.476 7.811 6.881 1.00 94.69 86 GLY A O 1
ATOM 661 N N . THR A 1 87 ? -5.782 9.446 8.253 1.00 96.25 87 THR A N 1
ATOM 662 C CA . THR A 1 87 ? -5.835 10.511 7.246 1.00 96.25 87 THR A CA 1
ATOM 663 C C . THR A 1 87 ? -4.531 10.538 6.457 1.00 96.25 87 THR A C 1
ATOM 665 O O . THR A 1 87 ? -3.445 10.510 7.039 1.00 96.25 87 THR A O 1
ATOM 668 N N . ALA A 1 88 ? -4.624 10.591 5.130 1.00 96.69 88 ALA A N 1
ATOM 669 C CA . ALA A 1 88 ? -3.462 10.686 4.262 1.00 96.69 88 ALA A CA 1
ATOM 670 C C . ALA A 1 88 ? -2.772 12.046 4.427 1.00 96.69 88 ALA A C 1
ATOM 672 O O . ALA A 1 88 ? -3.410 13.095 4.348 1.00 96.69 88 ALA A O 1
ATOM 673 N N . SER A 1 89 ? -1.454 12.028 4.622 1.00 97.38 89 SER A N 1
ATOM 674 C CA . SER A 1 89 ? -0.624 13.226 4.502 1.00 97.38 89 SER A CA 1
ATOM 675 C C . SER A 1 89 ? -0.401 13.584 3.031 1.00 97.38 89 SER A C 1
ATOM 677 O O . SER A 1 89 ? -0.453 12.716 2.156 1.00 97.38 89 SER A O 1
ATOM 679 N N . ASP A 1 90 ? -0.042 14.838 2.750 1.00 97.62 90 ASP A N 1
ATOM 680 C CA . ASP A 1 90 ? 0.378 15.265 1.405 1.00 97.62 90 ASP A CA 1
ATOM 681 C C . ASP A 1 90 ? 1.542 14.411 0.867 1.00 97.62 90 ASP A C 1
ATOM 683 O O . ASP A 1 90 ? 1.619 14.108 -0.329 1.00 97.62 90 ASP A O 1
ATOM 687 N N . THR A 1 91 ? 2.432 13.970 1.762 1.00 98.31 91 THR A N 1
ATOM 688 C CA . THR A 1 91 ? 3.527 13.047 1.446 1.00 98.31 91 THR A CA 1
ATOM 689 C C . THR A 1 91 ? 2.993 11.695 0.984 1.00 98.31 91 THR A C 1
ATOM 691 O O . THR A 1 91 ? 3.437 11.192 -0.050 1.00 98.31 91 THR A O 1
ATOM 694 N N . LEU A 1 92 ? 2.021 11.112 1.695 1.00 97.75 92 LEU A N 1
ATOM 695 C CA . LEU A 1 92 ? 1.413 9.837 1.315 1.00 97.75 92 LEU A CA 1
ATOM 696 C C . LEU A 1 92 ? 0.721 9.927 -0.051 1.00 97.75 92 LEU A C 1
ATOM 698 O O . LEU A 1 92 ? 0.880 9.031 -0.887 1.00 97.75 92 LEU A O 1
ATOM 702 N N . VAL A 1 93 ? -0.003 11.023 -0.298 1.00 98.06 93 VAL A N 1
ATOM 703 C CA . VAL A 1 93 ? -0.648 11.292 -1.592 1.00 98.06 93 VAL A CA 1
ATOM 704 C C . VAL A 1 93 ? 0.402 11.364 -2.701 1.00 98.06 93 VAL A C 1
ATOM 706 O O . VAL A 1 93 ? 0.310 10.636 -3.691 1.00 98.06 93 VAL A O 1
ATOM 709 N N . THR A 1 94 ? 1.457 12.154 -2.493 1.00 98.44 94 THR A N 1
ATOM 710 C CA . THR A 1 94 ? 2.550 12.325 -3.460 1.00 98.44 94 THR A CA 1
ATOM 711 C C . THR A 1 94 ? 3.257 11.005 -3.772 1.00 98.44 94 THR A C 1
ATOM 713 O O . THR A 1 94 ? 3.498 10.690 -4.939 1.00 98.44 94 THR A O 1
ATOM 716 N N . LEU A 1 95 ? 3.576 10.202 -2.752 1.00 98.56 95 LEU A N 1
ATOM 717 C CA . LEU A 1 95 ? 4.211 8.892 -2.926 1.00 98.56 95 LEU A CA 1
ATOM 718 C C . LEU A 1 95 ? 3.308 7.919 -3.689 1.00 98.56 95 LEU A C 1
ATOM 720 O O . LEU A 1 95 ? 3.790 7.173 -4.543 1.00 98.56 95 LEU A O 1
ATOM 724 N N . SER A 1 96 ? 2.000 7.954 -3.424 1.00 98.19 96 SER A N 1
ATOM 725 C CA . SER A 1 96 ? 1.017 7.134 -4.136 1.00 98.19 96 SER A CA 1
ATOM 726 C C . SER A 1 96 ? 0.966 7.494 -5.623 1.00 98.19 96 SER A C 1
ATOM 728 O O . SER A 1 96 ? 1.034 6.605 -6.474 1.00 98.19 96 SER A O 1
ATOM 730 N N . ASP A 1 97 ? 0.929 8.787 -5.954 1.00 97.88 97 ASP A N 1
ATOM 731 C CA . ASP A 1 97 ? 0.946 9.265 -7.341 1.00 97.88 97 ASP A CA 1
ATOM 732 C C . ASP A 1 97 ? 2.245 8.908 -8.069 1.00 97.88 97 ASP A C 1
ATOM 734 O O . ASP A 1 97 ? 2.219 8.448 -9.214 1.00 97.88 97 ASP A O 1
ATOM 738 N N . GLN A 1 98 ? 3.392 9.061 -7.403 1.00 98.12 98 GLN A N 1
ATOM 739 C CA . GLN A 1 98 ? 4.686 8.664 -7.958 1.00 98.12 98 GLN A CA 1
ATOM 740 C C . GLN A 1 98 ? 4.749 7.158 -8.226 1.00 98.12 98 GLN A C 1
ATOM 742 O O . GLN A 1 98 ? 5.236 6.745 -9.283 1.00 98.12 98 GLN A O 1
ATOM 747 N N . LEU A 1 99 ? 4.231 6.336 -7.308 1.00 98.00 99 LEU A N 1
ATOM 748 C CA . LEU A 1 99 ? 4.188 4.884 -7.467 1.00 98.00 99 LEU A CA 1
ATOM 749 C C . LEU A 1 99 ? 3.309 4.485 -8.658 1.00 98.00 99 LEU A C 1
ATOM 751 O O . LEU A 1 99 ? 3.745 3.696 -9.497 1.00 98.00 99 LEU A O 1
ATOM 755 N N . VAL A 1 100 ? 2.113 5.071 -8.782 1.00 97.75 100 VAL A N 1
ATOM 756 C CA . VAL A 1 100 ? 1.206 4.843 -9.920 1.00 97.75 100 VAL A CA 1
ATOM 757 C C . VAL A 1 100 ? 1.860 5.271 -11.236 1.00 97.75 100 VAL A C 1
ATOM 759 O O . VAL A 1 100 ? 1.851 4.517 -12.213 1.00 97.75 100 VAL A O 1
ATOM 762 N N . ALA A 1 101 ? 2.498 6.443 -11.266 1.00 97.06 101 ALA A N 1
ATOM 763 C CA . ALA A 1 101 ? 3.184 6.941 -12.454 1.00 97.06 101 ALA A CA 1
ATOM 764 C C . ALA A 1 101 ? 4.359 6.042 -12.876 1.00 97.06 101 ALA A C 1
ATOM 766 O O . ALA A 1 101 ? 4.519 5.766 -14.069 1.00 97.06 101 ALA A O 1
ATOM 767 N N . ALA A 1 102 ? 5.163 5.558 -11.923 1.00 96.88 102 ALA A N 1
ATOM 768 C CA . ALA A 1 102 ? 6.255 4.618 -12.179 1.00 96.88 102 ALA A CA 1
ATOM 769 C C . ALA A 1 102 ? 5.735 3.241 -12.622 1.00 96.88 102 ALA A C 1
ATOM 771 O O . ALA A 1 102 ? 6.345 2.571 -13.460 1.00 96.88 102 ALA A O 1
ATOM 772 N N . PHE A 1 103 ? 4.581 2.817 -12.106 1.00 94.94 103 PHE A N 1
ATOM 773 C CA . PHE A 1 103 ? 3.953 1.570 -12.518 1.00 94.94 103 PHE A CA 1
ATOM 774 C C . PHE A 1 103 ? 3.465 1.641 -13.970 1.00 94.94 103 PHE A C 1
ATOM 776 O O . PHE A 1 103 ? 3.685 0.700 -14.730 1.00 94.94 103 PHE A O 1
ATOM 783 N N . ALA A 1 104 ? 2.890 2.765 -14.396 1.00 95.25 104 ALA A N 1
ATOM 784 C CA . ALA A 1 104 ? 2.378 2.934 -15.756 1.00 95.25 104 ALA A CA 1
ATOM 785 C C . ALA A 1 104 ? 3.471 3.049 -16.838 1.00 95.25 104 ALA A C 1
ATOM 787 O O . ALA A 1 104 ? 3.189 2.833 -18.016 1.00 95.25 104 ALA A O 1
ATOM 788 N N . ARG A 1 105 ? 4.713 3.398 -16.473 1.00 93.31 105 ARG A N 1
ATOM 789 C CA . ARG A 1 105 ? 5.786 3.687 -17.439 1.00 93.31 105 ARG A CA 1
ATOM 790 C C . ARG A 1 105 ? 6.882 2.620 -17.428 1.00 93.31 105 A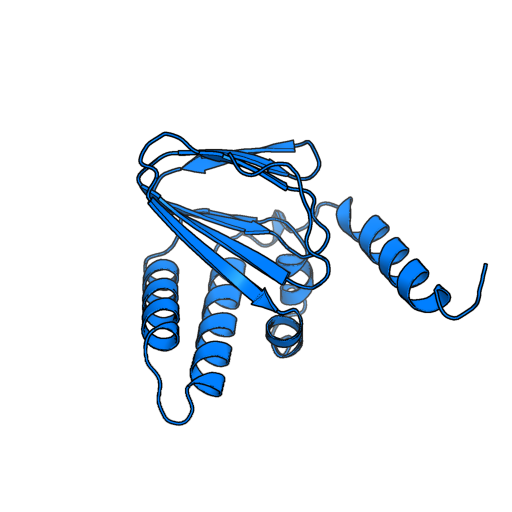RG A C 1
ATOM 792 O O . ARG A 1 105 ? 7.555 2.464 -16.411 1.00 93.31 105 ARG A O 1
ATOM 799 N N . PRO A 1 106 ? 7.132 1.921 -18.547 1.00 92.94 106 PRO A N 1
ATOM 800 C CA . PRO A 1 106 ? 8.325 1.096 -18.711 1.00 92.94 106 PRO A CA 1
ATOM 801 C C . PRO A 1 106 ? 9.601 1.949 -18.709 1.00 92.94 106 PRO A C 1
ATOM 803 O O . PRO A 1 106 ? 9.592 3.095 -19.153 1.00 92.94 106 PRO A O 1
ATOM 806 N N . GLY A 1 107 ? 10.717 1.382 -18.252 1.00 94.00 107 GLY A N 1
ATOM 807 C CA . GLY A 1 107 ? 12.005 2.069 -18.275 1.00 94.00 107 GLY A CA 1
ATOM 808 C C . GLY A 1 107 ? 13.108 1.313 -17.537 1.00 94.00 107 GLY A C 1
ATOM 809 O O . GLY A 1 107 ? 12.824 0.347 -16.817 1.00 94.00 107 GLY A O 1
ATOM 810 N N . PRO A 1 108 ? 14.372 1.737 -17.704 1.00 94.56 108 PRO A N 1
ATOM 811 C CA . PRO A 1 108 ? 15.486 1.174 -16.954 1.00 94.56 108 PRO A CA 1
ATOM 812 C C . PRO A 1 108 ? 15.274 1.378 -15.450 1.00 94.56 108 PRO A C 1
ATOM 814 O O . PRO A 1 108 ? 14.720 2.388 -15.021 1.00 94.56 108 PRO A O 1
ATOM 817 N N . TYR A 1 109 ? 15.699 0.400 -14.647 1.00 96.00 109 TYR A N 1
ATOM 818 C CA . TYR A 1 109 ? 15.619 0.429 -13.177 1.00 96.00 109 TYR A CA 1
ATOM 819 C C . TYR A 1 109 ? 14.202 0.561 -12.584 1.00 96.00 109 TYR A C 1
ATOM 821 O O . TYR A 1 109 ? 14.060 0.744 -11.375 1.00 96.00 109 TYR A O 1
ATOM 829 N N . ARG A 1 110 ? 13.140 0.415 -13.393 1.00 95.69 110 ARG A N 1
ATOM 830 C CA . ARG A 1 110 ? 11.740 0.530 -12.945 1.00 95.69 110 ARG A CA 1
ATOM 831 C C . ARG A 1 110 ? 11.430 -0.351 -11.735 1.00 95.69 110 ARG A C 1
ATOM 833 O O . ARG A 1 110 ? 10.761 0.100 -10.815 1.00 95.69 110 ARG A O 1
ATOM 840 N N . ALA A 1 111 ? 11.916 -1.592 -11.723 1.00 94.94 111 ALA A N 1
ATOM 841 C CA . ALA A 1 111 ? 11.690 -2.509 -10.606 1.00 94.94 111 ALA A CA 1
ATOM 842 C C . ALA A 1 111 ? 12.273 -1.962 -9.291 1.00 94.94 111 ALA A C 1
ATOM 844 O O . ALA A 1 111 ? 11.587 -1.962 -8.273 1.00 94.94 111 ALA A O 1
ATOM 845 N N . ASN A 1 112 ? 13.499 -1.427 -9.324 1.00 95.88 112 ASN A N 1
ATOM 846 C CA . ASN A 1 112 ? 14.129 -0.807 -8.158 1.00 95.88 112 ASN A CA 1
ATOM 847 C C . ASN A 1 112 ? 13.355 0.427 -7.685 1.00 95.88 112 ASN A C 1
ATOM 849 O O . ASN A 1 112 ? 13.131 0.577 -6.487 1.00 95.88 112 ASN A O 1
ATOM 853 N N . LEU A 1 113 ? 12.916 1.279 -8.617 1.00 97.31 113 LEU A N 1
ATOM 854 C CA . LEU A 1 113 ? 12.125 2.466 -8.295 1.00 97.31 113 LEU A CA 1
ATOM 855 C C . LEU A 1 113 ? 10.789 2.100 -7.635 1.00 97.31 113 LEU A C 1
ATOM 857 O O . LEU A 1 113 ? 10.429 2.695 -6.625 1.00 97.31 113 LEU A O 1
ATOM 861 N N . LEU A 1 114 ? 10.079 1.100 -8.167 1.00 97.56 114 LEU A N 1
ATOM 862 C CA . LEU A 1 114 ? 8.820 0.622 -7.590 1.00 97.56 114 LEU A CA 1
ATOM 863 C C . LEU A 1 114 ? 9.008 0.095 -6.168 1.00 97.56 114 LEU A C 1
ATOM 865 O O . LEU A 1 114 ? 8.216 0.431 -5.293 1.00 97.56 114 LEU A O 1
ATOM 869 N N . VAL A 1 115 ? 10.062 -0.689 -5.923 1.00 96.75 115 VAL A N 1
ATOM 870 C CA . VAL A 1 115 ? 10.374 -1.181 -4.574 1.00 96.75 115 VAL A CA 1
ATOM 871 C C . VAL A 1 115 ? 10.680 -0.016 -3.631 1.00 96.75 115 VAL A C 1
ATOM 873 O O . VAL A 1 115 ? 10.122 0.032 -2.541 1.00 96.75 115 VAL A O 1
ATOM 876 N N . ALA A 1 116 ? 11.501 0.950 -4.050 1.00 96.75 116 ALA A N 1
ATOM 877 C CA . ALA A 1 116 ? 11.848 2.102 -3.218 1.00 96.75 116 ALA A CA 1
ATOM 878 C C . ALA A 1 116 ? 10.622 2.965 -2.867 1.00 96.75 116 ALA A C 1
ATOM 880 O O . ALA A 1 116 ? 10.431 3.312 -1.704 1.00 96.75 116 ALA A O 1
ATOM 881 N N . LEU A 1 117 ? 9.765 3.268 -3.848 1.00 97.88 117 LEU A N 1
ATOM 882 C CA . LEU A 1 117 ? 8.533 4.035 -3.633 1.00 97.88 117 LEU A CA 1
ATOM 883 C C . LEU A 1 117 ? 7.541 3.284 -2.742 1.00 97.88 117 LEU A C 1
ATOM 885 O O . LEU A 1 117 ? 6.950 3.881 -1.848 1.00 97.88 117 LEU A O 1
ATOM 889 N N . ALA A 1 118 ? 7.393 1.973 -2.942 1.00 97.38 118 ALA A N 1
ATOM 890 C CA . ALA A 1 118 ? 6.550 1.141 -2.094 1.00 97.38 118 ALA A CA 1
ATOM 891 C C . ALA A 1 118 ? 7.028 1.147 -0.635 1.00 97.38 118 ALA A C 1
ATOM 893 O O . ALA A 1 118 ? 6.230 1.338 0.279 1.00 97.38 118 ALA A O 1
ATOM 894 N N . GLN A 1 119 ? 8.332 0.984 -0.408 1.00 95.69 119 GLN A N 1
ATOM 895 C CA . GLN A 1 119 ? 8.905 1.008 0.937 1.00 95.69 119 GLN A CA 1
ATOM 896 C C . GLN A 1 119 ? 8.795 2.395 1.585 1.00 95.69 119 GLN A C 1
ATOM 898 O O . GLN A 1 119 ? 8.487 2.480 2.772 1.00 95.69 119 GLN A O 1
ATOM 903 N N . ALA A 1 120 ? 8.984 3.476 0.821 1.00 96.19 120 ALA A N 1
ATOM 904 C CA . ALA A 1 120 ? 8.782 4.838 1.311 1.00 96.19 120 ALA A CA 1
ATOM 905 C C . ALA A 1 120 ? 7.323 5.084 1.730 1.00 96.19 120 ALA A C 1
ATOM 907 O O . ALA A 1 120 ? 7.076 5.592 2.820 1.00 96.19 120 ALA A O 1
ATOM 908 N N . LEU A 1 121 ? 6.360 4.659 0.906 1.00 97.12 121 LEU A N 1
ATOM 909 C CA . LEU A 1 121 ? 4.928 4.773 1.191 1.00 97.12 121 LEU A CA 1
ATOM 910 C C . LEU A 1 121 ? 4.536 3.999 2.457 1.00 97.12 121 LEU A C 1
ATOM 912 O O . LEU A 1 121 ? 3.853 4.537 3.324 1.00 97.12 121 LEU A O 1
ATOM 916 N N . LEU A 1 122 ? 4.997 2.754 2.601 1.00 94.81 122 LEU A N 1
ATOM 917 C CA . LEU A 1 122 ? 4.717 1.934 3.786 1.00 94.81 122 LEU A CA 1
ATOM 918 C C . LEU A 1 122 ? 5.349 2.513 5.061 1.00 94.81 122 LEU A C 1
ATOM 920 O O . LEU A 1 122 ? 4.751 2.434 6.135 1.00 94.81 122 LEU A O 1
ATOM 924 N N . ALA A 1 123 ? 6.541 3.106 4.955 1.00 93.12 123 ALA A N 1
ATOM 925 C CA . ALA A 1 123 ? 7.181 3.794 6.071 1.00 93.12 123 ALA A CA 1
ATOM 926 C C . ALA A 1 123 ? 6.406 5.056 6.489 1.00 93.12 123 ALA A C 1
ATOM 928 O O . ALA A 1 123 ? 6.210 5.260 7.687 1.00 93.12 123 ALA A O 1
ATOM 929 N N . GLU A 1 124 ? 5.916 5.845 5.527 1.00 95.06 124 GLU A N 1
ATOM 930 C CA . GLU A 1 124 ? 5.069 7.017 5.788 1.00 95.06 124 GLU A CA 1
ATOM 931 C C . GLU A 1 124 ? 3.786 6.616 6.527 1.00 95.06 124 GLU A C 1
ATOM 933 O O . GLU A 1 124 ? 3.483 7.176 7.576 1.00 95.06 124 GLU A O 1
ATOM 938 N N . ILE A 1 125 ? 3.086 5.570 6.068 1.00 93.88 125 ILE A N 1
ATOM 939 C CA . ILE A 1 125 ? 1.895 5.040 6.760 1.00 93.88 125 ILE A CA 1
ATOM 940 C C . ILE A 1 125 ? 2.195 4.711 8.226 1.00 93.88 125 ILE A C 1
ATOM 942 O O . ILE A 1 125 ? 1.405 5.023 9.116 1.00 93.88 125 ILE A O 1
ATOM 946 N N . CYS A 1 126 ? 3.342 4.087 8.494 1.00 90.62 126 CYS A N 1
ATOM 947 C CA . CYS A 1 126 ? 3.721 3.727 9.857 1.00 90.62 126 CYS A CA 1
ATOM 948 C C . CYS A 1 126 ? 3.996 4.944 10.747 1.00 90.62 126 CYS A C 1
ATOM 950 O O . CYS A 1 126 ? 3.814 4.843 11.960 1.00 90.62 126 CYS A O 1
ATOM 952 N N . ALA A 1 127 ? 4.437 6.062 10.167 1.00 90.06 127 ALA A N 1
ATOM 953 C CA . ALA A 1 127 ? 4.707 7.304 10.883 1.00 90.06 127 ALA A CA 1
ATOM 954 C C . ALA A 1 127 ? 3.429 8.098 11.208 1.00 90.06 127 ALA A C 1
ATOM 956 O O . ALA A 1 127 ? 3.405 8.819 12.203 1.00 90.06 127 ALA A O 1
ATOM 957 N N . LEU A 1 128 ? 2.365 7.938 10.412 1.00 89.56 128 LEU A N 1
ATOM 958 C CA . LEU A 1 128 ? 1.098 8.658 10.586 1.00 89.56 128 LEU A CA 1
ATOM 959 C C . LEU A 1 128 ? 0.253 8.168 11.771 1.00 89.56 128 LEU A C 1
ATOM 961 O O . LEU A 1 128 ? -0.700 8.846 12.146 1.00 89.56 128 LEU A O 1
ATOM 965 N N . VAL A 1 129 ? 0.591 7.022 12.377 1.00 75.38 129 VAL A N 1
ATOM 966 C CA . VAL A 1 129 ? -0.191 6.443 13.480 1.00 75.38 129 VAL A CA 1
ATOM 967 C C . VAL A 1 129 ? 0.610 6.396 14.787 1.00 75.38 129 VAL A C 1
ATOM 969 O O . VAL A 1 129 ? 1.672 5.758 14.829 1.00 75.38 129 VAL A O 1
ATOM 972 N N . PRO A 1 130 ? 0.102 7.002 15.882 1.00 67.19 130 PRO A N 1
ATOM 973 C CA . PRO A 1 130 ? 0.775 7.037 17.179 1.00 67.19 130 PRO A CA 1
ATOM 974 C C . PRO A 1 130 ? 1.162 5.645 17.690 1.00 67.19 130 PRO A C 1
ATOM 976 O O . PRO A 1 130 ? 0.404 4.680 17.564 1.00 67.19 130 PRO A O 1
ATOM 979 N N . ALA A 1 131 ? 2.348 5.525 18.296 1.00 59.31 131 ALA A N 1
ATOM 980 C CA . ALA A 1 131 ? 2.914 4.254 18.767 1.00 59.31 131 ALA A CA 1
ATOM 981 C C . ALA A 1 131 ? 2.018 3.486 19.767 1.00 59.31 131 ALA A C 1
ATOM 983 O O . ALA A 1 131 ? 2.089 2.261 19.820 1.00 59.31 131 ALA A O 1
ATOM 984 N N . GLU A 1 132 ? 1.152 4.175 20.515 1.00 52.78 132 GLU A N 1
ATOM 985 C CA . GLU A 1 132 ? 0.304 3.582 21.563 1.00 52.78 132 GLU A CA 1
ATOM 986 C C . GLU A 1 132 ? -0.895 2.785 21.018 1.00 52.78 132 GLU A C 1
ATOM 988 O O . GLU A 1 132 ? -1.279 1.779 21.610 1.00 52.78 132 GLU A O 1
ATOM 993 N N . GLU A 1 133 ? -1.414 3.115 19.831 1.00 51.28 133 GLU A N 1
ATOM 994 C CA . GLU A 1 133 ? -2.477 2.334 19.163 1.00 51.28 133 GLU A CA 1
ATOM 995 C C . GLU A 1 133 ? -1.946 1.021 18.547 1.00 51.28 133 GLU A C 1
ATOM 997 O O . GLU A 1 133 ? -2.693 0.173 18.053 1.00 51.28 133 GLU A O 1
ATOM 1002 N N . ALA A 1 134 ? -0.627 0.803 18.600 1.00 50.25 134 ALA A N 1
ATOM 1003 C CA . ALA A 1 134 ? 0.044 -0.397 18.113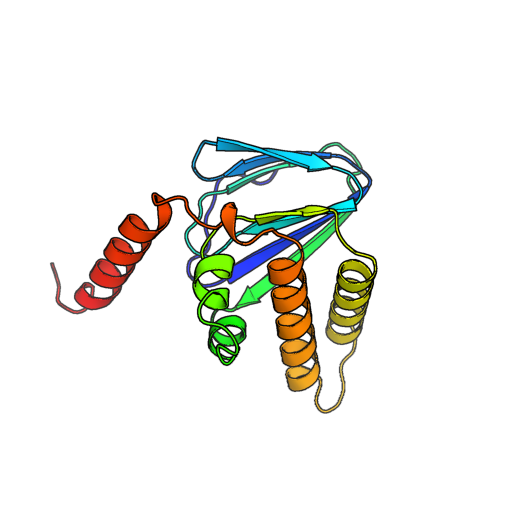 1.00 50.25 134 ALA A CA 1
ATOM 1004 C C . ALA A 1 134 ? 0.020 -1.580 19.109 1.00 50.25 134 ALA A C 1
ATOM 1006 O O . ALA A 1 134 ? 0.815 -2.510 18.975 1.00 50.25 134 ALA A O 1
ATOM 1007 N N . ALA A 1 135 ? -0.929 -1.658 20.045 1.00 42.66 135 ALA A N 1
ATOM 1008 C CA . ALA A 1 135 ? -1.064 -2.800 20.958 1.00 42.66 135 ALA A CA 1
ATOM 1009 C C . ALA A 1 135 ? -2.493 -3.376 20.967 1.00 42.66 135 ALA A C 1
ATOM 1011 O O . ALA A 1 135 ? -3.306 -3.025 21.810 1.00 42.66 135 ALA A O 1
ATOM 1012 N N . ALA A 1 136 ? -2.800 -4.305 20.051 1.00 45.44 136 ALA A N 1
ATOM 1013 C CA . ALA A 1 136 ? -3.992 -5.149 20.165 1.00 45.44 136 ALA A CA 1
ATOM 1014 C C . ALA A 1 136 ? -3.616 -6.603 19.805 1.00 45.44 136 ALA A C 1
ATOM 1016 O O . ALA A 1 136 ? -2.921 -6.804 18.807 1.00 45.44 136 ALA A O 1
ATOM 1017 N N . PRO A 1 137 ? -4.000 -7.627 20.596 1.00 44.09 137 PRO A N 1
ATOM 1018 C CA . PRO A 1 137 ? -3.282 -8.909 20.638 1.00 44.09 137 PRO A CA 1
ATOM 1019 C C . PRO A 1 137 ? -3.897 -10.016 19.762 1.00 44.09 137 PRO A C 1
ATOM 1021 O O . PRO A 1 137 ? -3.436 -11.156 19.809 1.00 44.09 137 PRO A O 1
ATOM 1024 N N . GLY A 1 138 ? -4.960 -9.716 19.006 1.00 49.28 138 GLY A N 1
ATOM 1025 C CA . GLY A 1 138 ? -5.789 -10.727 18.337 1.00 49.28 138 GLY A CA 1
ATOM 1026 C C . GLY A 1 138 ? -5.107 -11.432 17.159 1.00 49.28 138 GLY A C 1
ATOM 1027 O O . GLY A 1 138 ? -5.066 -12.660 17.121 1.00 49.28 138 GLY A O 1
ATOM 1028 N N . GLY A 1 139 ? -4.517 -10.670 16.231 1.00 55.41 139 GLY A N 1
ATOM 1029 C CA . GLY A 1 139 ? -3.967 -11.216 14.979 1.00 55.41 139 GLY A CA 1
ATOM 1030 C C . GLY A 1 139 ? -2.692 -12.049 15.151 1.00 55.41 139 GLY A C 1
ATOM 1031 O O . GLY A 1 139 ? -2.473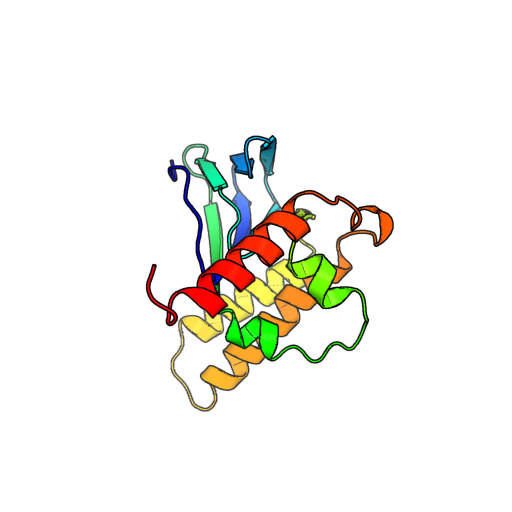 -13.015 14.424 1.00 55.41 139 GLY A O 1
ATOM 1032 N N . ALA A 1 140 ? -1.877 -11.748 16.168 1.00 57.59 140 ALA A N 1
ATOM 1033 C CA . ALA A 1 140 ? -0.575 -12.392 16.365 1.00 57.59 140 ALA A CA 1
ATOM 1034 C C . ALA A 1 140 ? -0.675 -13.906 16.636 1.00 57.59 140 ALA A C 1
ATOM 1036 O O . ALA A 1 140 ? 0.185 -14.669 16.199 1.00 57.59 140 ALA A O 1
ATOM 1037 N N . LYS A 1 141 ? -1.731 -14.358 17.330 1.00 56.38 141 LYS A N 1
ATOM 1038 C CA . LYS A 1 141 ? -1.944 -15.788 17.615 1.00 56.38 141 LYS A CA 1
ATOM 1039 C C . LYS A 1 141 ? -2.380 -16.571 16.376 1.00 56.38 141 LYS A C 1
ATOM 1041 O O . LYS A 1 141 ? -1.947 -17.707 16.212 1.00 56.38 141 LYS A O 1
ATOM 1046 N N . MET A 1 142 ? -3.194 -15.968 15.507 1.00 64.62 142 MET A N 1
ATOM 1047 C CA . MET A 1 142 ? -3.625 -16.600 14.256 1.00 64.62 142 MET A CA 1
ATOM 1048 C C . MET A 1 142 ? -2.468 -16.679 13.254 1.00 64.62 142 MET A C 1
ATOM 1050 O O . MET A 1 142 ? -2.232 -17.736 12.688 1.00 64.62 142 MET A O 1
ATOM 1054 N N . MET A 1 143 ? -1.660 -15.618 13.134 1.00 62.94 143 MET A N 1
ATOM 1055 C CA . MET A 1 143 ? -0.447 -15.638 12.303 1.00 62.94 143 MET A CA 1
ATOM 1056 C C . MET A 1 143 ? 0.563 -16.699 12.763 1.00 62.94 143 MET A C 1
ATOM 1058 O O . MET A 1 143 ? 1.187 -17.360 11.936 1.00 62.94 143 MET A O 1
ATOM 1062 N N . ALA A 1 144 ? 0.723 -16.879 14.080 1.00 65.19 144 ALA A N 1
ATOM 1063 C CA . ALA A 1 144 ? 1.570 -17.937 14.627 1.00 65.19 144 ALA A CA 1
ATOM 1064 C C . ALA A 1 144 ? 1.025 -19.338 14.297 1.00 65.19 144 ALA A C 1
ATOM 1066 O O . ALA A 1 144 ? 1.804 -20.231 13.974 1.00 65.19 144 ALA A O 1
ATOM 1067 N N . LEU A 1 145 ? -0.299 -19.523 14.337 1.00 72.81 145 LEU A N 1
ATOM 1068 C CA . LEU A 1 145 ? -0.945 -20.771 13.932 1.00 72.81 145 LEU A CA 1
ATOM 1069 C C . LEU A 1 145 ? -0.778 -21.043 12.428 1.00 72.81 145 LEU A C 1
ATOM 1071 O O . LEU A 1 145 ? -0.390 -22.148 12.064 1.00 72.81 145 LEU A O 1
ATOM 1075 N N . ASP A 1 146 ? -0.998 -20.051 11.563 1.00 68.81 146 ASP A N 1
ATOM 1076 C CA . ASP A 1 146 ? -0.823 -20.190 10.109 1.00 68.81 146 ASP A CA 1
ATOM 1077 C C . ASP A 1 146 ? 0.629 -20.515 9.736 1.00 68.81 146 ASP A C 1
ATOM 1079 O O . ASP A 1 146 ? 0.873 -21.351 8.867 1.00 68.81 146 ASP A O 1
ATOM 1083 N N . ALA A 1 147 ? 1.603 -19.905 10.420 1.00 71.31 147 ALA A N 1
ATOM 1084 C CA . ALA A 1 147 ? 3.017 -20.219 10.237 1.00 71.31 147 ALA A CA 1
ATOM 1085 C C . ALA A 1 147 ? 3.340 -21.671 10.628 1.00 71.31 147 ALA A C 1
ATOM 1087 O O . ALA A 1 147 ? 4.106 -22.333 9.930 1.00 71.31 147 ALA A O 1
ATOM 1088 N N . LEU A 1 148 ? 2.729 -22.183 11.703 1.00 77.00 148 LEU A N 1
ATOM 1089 C CA . LEU A 1 148 ? 2.851 -23.589 12.094 1.00 77.00 148 LEU A CA 1
ATOM 1090 C C . LEU A 1 148 ? 2.189 -24.510 11.063 1.00 77.00 148 LEU A C 1
ATOM 1092 O O . LEU A 1 148 ? 2.790 -25.498 10.655 1.00 77.00 148 LEU A O 1
ATOM 1096 N N . ILE A 1 149 ? 0.993 -24.174 10.579 1.00 73.69 149 ILE A N 1
ATOM 1097 C CA . ILE A 1 149 ? 0.312 -24.961 9.544 1.00 73.69 149 ILE A CA 1
ATOM 1098 C C . ILE A 1 149 ? 1.156 -25.003 8.262 1.00 73.69 149 ILE A C 1
ATOM 1100 O O . ILE A 1 149 ? 1.378 -26.079 7.716 1.00 73.69 149 ILE A O 1
ATOM 1104 N N . ALA A 1 150 ? 1.689 -23.864 7.812 1.00 73.50 150 ALA A N 1
ATOM 1105 C CA . ALA A 1 150 ? 2.572 -23.789 6.648 1.00 73.50 150 ALA A CA 1
ATOM 1106 C C . ALA A 1 150 ? 3.870 -24.594 6.832 1.00 73.50 150 ALA A C 1
ATOM 1108 O O . ALA A 1 150 ? 4.317 -25.247 5.891 1.00 73.50 150 ALA A O 1
ATOM 1109 N N . ALA A 1 151 ? 4.453 -24.584 8.035 1.00 75.50 151 ALA A N 1
ATOM 1110 C CA . ALA A 1 151 ? 5.664 -25.341 8.344 1.00 75.50 151 ALA A CA 1
ATOM 1111 C C . ALA A 1 151 ? 5.430 -26.863 8.367 1.00 75.50 151 ALA A C 1
ATOM 1113 O O . ALA A 1 151 ? 6.299 -27.614 7.934 1.00 75.50 151 ALA A O 1
ATOM 1114 N N . HIS A 1 152 ? 4.257 -27.312 8.823 1.00 72.44 152 HIS A N 1
ATOM 1115 C CA . HIS A 1 152 ? 3.934 -28.735 8.996 1.00 72.44 152 HIS A CA 1
ATOM 1116 C C . HIS A 1 152 ? 3.082 -29.333 7.858 1.00 72.44 152 HIS A C 1
ATOM 1118 O O . HIS A 1 152 ? 2.839 -30.537 7.832 1.00 72.44 152 HIS A O 1
ATOM 1124 N N . LEU A 1 153 ? 2.677 -28.536 6.863 1.00 61.81 153 LEU A N 1
ATOM 1125 C CA . LEU A 1 153 ? 1.943 -28.997 5.671 1.00 61.81 153 LEU A CA 1
ATOM 1126 C C . LEU A 1 153 ? 2.737 -30.002 4.811 1.00 61.81 153 LEU A C 1
ATOM 1128 O O . LEU A 1 153 ? 2.139 -30.787 4.080 1.00 61.81 153 LEU A O 1
ATOM 1132 N N . ALA A 1 154 ? 4.070 -30.016 4.917 1.00 54.81 154 ALA A N 1
ATOM 1133 C CA . ALA A 1 154 ? 4.936 -30.993 4.249 1.00 54.81 154 ALA A CA 1
ATOM 1134 C C . ALA A 1 154 ? 5.106 -32.313 5.031 1.00 54.81 154 ALA A C 1
ATOM 1136 O O . ALA A 1 154 ? 5.689 -33.257 4.499 1.00 54.81 154 ALA A O 1
ATOM 1137 N N . GLU A 1 155 ? 4.610 -32.395 6.271 1.00 63.91 155 GLU A N 1
ATOM 1138 C CA . GLU A 1 155 ? 4.771 -33.570 7.142 1.00 63.91 155 GLU A CA 1
ATOM 1139 C C . GLU A 1 155 ? 3.629 -34.590 7.019 1.00 63.91 155 GLU A C 1
ATOM 1141 O O . GLU A 1 155 ? 3.720 -35.660 7.609 1.00 63.91 155 GLU A O 1
ATOM 1146 N N . GLY A 1 156 ? 2.607 -34.304 6.202 1.00 53.47 156 GLY A N 1
ATOM 1147 C CA . GLY A 1 156 ? 1.568 -35.263 5.818 1.00 53.47 156 GLY A CA 1
ATOM 1148 C C . GLY A 1 156 ? 0.712 -35.750 6.990 1.00 53.47 156 GLY A C 1
ATOM 1149 O O . GLY A 1 156 ? 0.980 -36.804 7.562 1.00 53.47 156 GLY A O 1
ATOM 1150 N N . TRP A 1 157 ? -0.353 -35.007 7.290 1.00 45.22 157 TRP A N 1
ATOM 1151 C CA . TRP A 1 157 ? -1.503 -35.506 8.051 1.00 45.22 157 TRP A CA 1
ATOM 1152 C C . TRP A 1 157 ? -2.638 -35.864 7.094 1.00 45.22 157 TRP A C 1
ATOM 1154 O O . TRP A 1 157 ? -2.872 -35.070 6.152 1.00 45.22 157 TRP A O 1
#

Secondary structure (DSSP, 8-state):
-EEEE--SSEEEEEEEEES-EEEEETTEEEEE-TTEEEEE-TT--EEEEEPTT-EEEEEEEEHHHHHTS--SSTTHHHHHTS-EEEEPPHHHHHHHHHHHHHHHS--TTHHHHHHHHHHHHHHHHHHSS-GGGG---HHHHHHHHHHHHHHHTTS--

Radius of gyration: 16.29 Å; chains: 1; bounding box: 37×51×40 Å